Protein AF-A0A8J9YDD8-F1 (afdb_monomer_lite)

pLDDT: mean 90.46, std 13.21, range [36.34, 98.38]

Sequence (133 aa):
MDRHKEKMRNFILSNNEREIIELLQNGFDPNFENGWPIRLAARYGLHSIVKLFIQFGANPHALSEAGASTLQLAVYSGLQWDTDGWTDLLSCCDSSQLADGAAVAIIFNNVAALSKIIQTGRCNTNIPTTLTG

Structure (mmCIF, N/CA/C/O backbone):
data_AF-A0A8J9YDD8-F1
#
_entry.id   AF-A0A8J9YDD8-F1
#
loop_
_atom_site.group_PDB
_atom_site.id
_atom_site.type_symbol
_atom_site.label_atom_id
_atom_site.label_alt_id
_atom_site.label_comp_id
_atom_site.label_asym_id
_atom_site.label_entity_id
_atom_site.label_seq_id
_atom_site.pdbx_PDB_ins_code
_atom_site.Cartn_x
_atom_site.Cartn_y
_atom_site.Cartn_z
_atom_site.occupancy
_atom_site.B_iso_or_equiv
_atom_site.auth_seq_id
_atom_site.auth_comp_id
_atom_site.auth_asym_id
_atom_site.auth_atom_id
_atom_site.pdbx_PDB_model_num
ATOM 1 N N . MET A 1 1 ? -4.401 20.448 14.857 1.00 54.50 1 MET A N 1
ATOM 2 C CA . MET A 1 1 ? -4.874 19.562 13.776 1.00 54.50 1 MET A CA 1
ATOM 3 C C . MET A 1 1 ? -4.122 18.222 13.713 1.00 54.50 1 MET A C 1
ATOM 5 O O . MET A 1 1 ? -4.586 17.350 13.003 1.00 54.50 1 MET A O 1
ATOM 9 N N . ASP A 1 2 ? -3.063 17.982 14.511 1.00 68.81 2 ASP A N 1
ATOM 10 C CA . ASP A 1 2 ? -2.128 16.867 14.230 1.00 68.81 2 ASP A CA 1
ATOM 11 C C . ASP A 1 2 ? -2.081 15.689 15.223 1.00 68.81 2 ASP A C 1
ATOM 13 O O . ASP A 1 2 ? -1.274 14.776 15.070 1.00 68.81 2 ASP A O 1
ATOM 17 N N . ARG A 1 3 ? -2.937 15.644 16.255 1.00 83.00 3 ARG A N 1
ATOM 18 C CA . ARG A 1 3 ? -2.864 14.542 17.238 1.00 83.00 3 ARG A CA 1
ATOM 19 C C . ARG A 1 3 ? -3.273 13.191 16.634 1.00 83.00 3 ARG A C 1
ATOM 21 O O . ARG A 1 3 ? -2.666 12.177 16.960 1.00 83.00 3 ARG A O 1
ATOM 28 N N . HIS A 1 4 ? -4.293 13.163 15.773 1.00 85.62 4 HIS A N 1
ATOM 29 C CA . HIS A 1 4 ? -4.747 11.921 15.135 1.00 85.62 4 HIS A CA 1
ATOM 30 C C . HIS A 1 4 ? -3.807 11.456 14.023 1.00 85.62 4 HIS A C 1
ATOM 32 O O . HIS A 1 4 ? -3.559 10.259 13.926 1.00 85.62 4 HIS A O 1
ATOM 38 N N . LYS A 1 5 ? -3.225 12.381 13.249 1.00 91.81 5 LYS A N 1
ATOM 39 C CA . LYS A 1 5 ? -2.213 12.058 12.236 1.00 91.81 5 LYS A CA 1
ATOM 40 C C . LYS A 1 5 ? -0.971 11.442 12.869 1.00 91.81 5 LYS A C 1
ATOM 42 O O . LYS A 1 5 ? -0.534 10.385 12.432 1.00 91.81 5 LYS A O 1
ATOM 47 N N . GLU A 1 6 ? -0.441 12.048 13.931 1.00 93.62 6 GLU A N 1
ATOM 48 C CA . GLU A 1 6 ? 0.746 11.520 14.608 1.00 93.62 6 GLU A CA 1
ATOM 49 C C . GLU A 1 6 ? 0.465 10.168 15.283 1.00 93.62 6 GLU A C 1
ATOM 51 O O . GLU A 1 6 ? 1.281 9.253 15.205 1.00 93.62 6 GLU A O 1
ATOM 56 N N . LYS A 1 7 ? -0.725 9.979 15.874 1.00 94.38 7 LYS A N 1
ATOM 57 C CA . LYS A 1 7 ? -1.159 8.655 16.356 1.00 94.38 7 LYS A CA 1
ATOM 58 C C . LYS A 1 7 ? -1.201 7.627 15.225 1.00 94.38 7 LYS A C 1
ATOM 60 O O . LYS A 1 7 ? -0.558 6.590 15.336 1.00 94.38 7 LYS A O 1
ATOM 65 N N . MET A 1 8 ? -1.895 7.942 14.128 1.00 96.19 8 MET A N 1
ATOM 66 C CA . MET A 1 8 ? -1.999 7.069 12.958 1.00 96.19 8 MET A CA 1
ATOM 67 C C . MET A 1 8 ? -0.614 6.723 12.398 1.00 96.19 8 MET A C 1
ATOM 69 O O . MET A 1 8 ? -0.331 5.560 12.134 1.00 96.19 8 MET A O 1
ATOM 73 N N . ARG A 1 9 ? 0.291 7.706 12.304 1.00 96.56 9 ARG A N 1
ATOM 74 C CA . ARG A 1 9 ? 1.686 7.496 11.896 1.00 96.56 9 ARG A CA 1
ATOM 75 C C . ARG A 1 9 ? 2.361 6.452 12.779 1.00 96.56 9 ARG A C 1
ATOM 77 O O . ARG A 1 9 ? 2.917 5.491 12.262 1.00 96.56 9 ARG A O 1
ATOM 84 N N . ASN A 1 10 ? 2.309 6.636 14.096 1.00 96.44 10 ASN A N 1
ATOM 85 C CA . ASN A 1 10 ? 2.963 5.740 15.045 1.00 96.44 10 ASN A CA 1
ATOM 86 C C . ASN A 1 10 ? 2.361 4.330 15.012 1.00 96.44 10 ASN A C 1
ATOM 88 O O . ASN A 1 10 ? 3.106 3.353 15.078 1.00 96.44 10 ASN A O 1
ATOM 92 N N . PHE A 1 11 ? 1.045 4.200 14.836 1.00 97.19 11 PHE A N 1
ATOM 93 C CA . PHE A 1 11 ? 0.393 2.896 14.688 1.00 97.19 11 PHE A CA 1
ATOM 94 C C . PHE A 1 11 ? 0.778 2.189 13.388 1.00 97.19 11 PHE A C 1
ATOM 96 O O . PHE A 1 11 ? 1.072 0.997 13.422 1.00 97.19 11 PHE A O 1
ATOM 103 N N . ILE A 1 12 ? 0.879 2.916 12.270 1.00 97.12 12 ILE A N 1
ATOM 104 C CA . ILE A 1 12 ? 1.389 2.364 11.006 1.00 97.12 12 ILE A CA 1
ATOM 105 C C . ILE A 1 12 ? 2.834 1.892 11.190 1.00 97.12 12 ILE A C 1
ATOM 107 O O . ILE A 1 12 ? 3.138 0.739 10.912 1.00 97.12 12 ILE A O 1
ATOM 111 N N . LEU A 1 13 ? 3.724 2.743 11.709 1.00 95.06 13 LEU A N 1
ATOM 112 C CA . LEU A 1 13 ? 5.150 2.415 11.846 1.00 95.06 13 LEU A CA 1
ATOM 113 C C . LEU A 1 13 ? 5.431 1.283 12.847 1.00 95.06 13 LEU A C 1
ATOM 115 O O . LEU A 1 13 ? 6.449 0.608 12.725 1.00 95.06 13 LEU A O 1
ATOM 119 N N . SER A 1 14 ? 4.538 1.060 13.813 1.00 95.38 14 SER A N 1
ATOM 120 C CA . SER A 1 14 ? 4.599 -0.076 14.742 1.00 95.38 14 SER A CA 1
ATOM 121 C C . SER A 1 14 ? 3.818 -1.307 14.264 1.00 95.38 14 SER A C 1
ATOM 123 O O . SER A 1 14 ? 3.756 -2.296 14.991 1.00 95.38 14 SER A O 1
ATOM 125 N N . ASN A 1 15 ? 3.244 -1.267 13.053 1.00 93.69 15 ASN A N 1
ATOM 126 C CA . ASN A 1 15 ? 2.404 -2.320 12.474 1.00 93.69 15 ASN A CA 1
ATOM 127 C C . ASN A 1 15 ? 1.237 -2.743 13.396 1.00 93.69 15 ASN A C 1
ATOM 129 O O . ASN A 1 15 ? 0.899 -3.921 13.505 1.00 93.69 15 ASN A O 1
ATOM 133 N N . ASN A 1 16 ? 0.639 -1.780 14.104 1.00 94.81 16 ASN A N 1
ATOM 134 C CA . ASN A 1 16 ? -0.411 -2.026 15.087 1.00 94.81 16 ASN A CA 1
ATOM 135 C C . ASN A 1 16 ? -1.806 -1.970 14.443 1.00 94.81 16 ASN A C 1
ATOM 137 O O . ASN A 1 16 ? -2.511 -0.965 14.527 1.00 94.81 16 ASN A O 1
ATOM 141 N N . GLU A 1 17 ? -2.204 -3.071 13.801 1.00 96.50 17 GLU A N 1
ATOM 142 C CA . GLU A 1 17 ? -3.494 -3.208 13.105 1.00 96.50 17 GLU A CA 1
ATOM 143 C C . GLU A 1 17 ? -4.702 -2.869 13.987 1.00 96.50 17 GLU A C 1
ATOM 145 O O . GLU A 1 17 ? -5.633 -2.208 13.531 1.00 96.50 17 GLU A O 1
ATOM 150 N N . ARG A 1 18 ? -4.680 -3.279 15.262 1.00 97.25 18 ARG A N 1
ATOM 151 C CA . ARG A 1 18 ? -5.795 -3.077 16.197 1.00 97.25 18 ARG A CA 1
ATOM 152 C C . ARG A 1 18 ? -6.100 -1.596 16.407 1.00 97.25 18 ARG A C 1
ATOM 154 O O . ARG A 1 18 ? -7.252 -1.191 16.291 1.00 97.25 18 ARG A O 1
ATOM 161 N N . GLU A 1 19 ? -5.074 -0.803 16.699 1.00 96.81 19 GLU A N 1
ATOM 162 C CA . GLU A 1 19 ? -5.231 0.636 16.937 1.00 96.81 19 GLU A CA 1
ATOM 163 C C . GLU A 1 19 ? -5.613 1.380 15.649 1.00 96.81 19 GLU A C 1
ATOM 165 O O . GLU A 1 19 ? -6.388 2.335 15.683 1.00 96.81 19 GLU A O 1
ATOM 170 N N . ILE A 1 20 ? -5.123 0.924 14.488 1.00 97.44 20 ILE A N 1
ATOM 171 C CA . ILE A 1 20 ? -5.531 1.477 13.188 1.00 97.44 20 ILE A CA 1
ATOM 172 C C . ILE A 1 20 ? -7.025 1.226 12.952 1.00 97.44 20 ILE A C 1
ATOM 174 O O . ILE A 1 20 ? -7.744 2.163 12.607 1.00 97.44 20 ILE A O 1
ATOM 178 N N . ILE A 1 21 ? -7.505 -0.003 13.180 1.00 97.81 21 ILE A N 1
ATOM 179 C CA . ILE A 1 21 ? -8.930 -0.357 13.066 1.00 97.81 21 ILE A CA 1
ATOM 180 C C . ILE A 1 21 ? -9.772 0.510 13.995 1.00 97.81 21 ILE A C 1
ATOM 182 O O . ILE A 1 21 ? -10.779 1.058 13.556 1.00 97.81 21 ILE A O 1
ATOM 186 N N . GLU A 1 22 ? -9.358 0.672 15.253 1.00 96.94 22 GLU A N 1
ATOM 187 C CA . GLU A 1 22 ? -10.086 1.493 16.220 1.00 96.94 22 GLU A CA 1
ATOM 188 C C . GLU A 1 22 ? -10.198 2.952 15.753 1.00 96.94 22 GLU A C 1
ATOM 190 O O . GLU A 1 22 ? -11.277 3.543 15.808 1.00 96.94 22 GLU A O 1
ATOM 195 N N . LEU A 1 23 ? -9.117 3.542 15.234 1.00 95.69 23 LEU A N 1
ATOM 196 C CA . LEU A 1 23 ? -9.155 4.905 14.696 1.00 95.69 23 LEU A CA 1
ATOM 197 C C . LEU A 1 23 ? -10.069 5.021 13.470 1.00 95.69 23 LEU A C 1
ATOM 199 O O . LEU A 1 23 ? -10.833 5.983 13.381 1.00 95.69 23 LEU A O 1
ATOM 203 N N . LEU A 1 24 ? -10.014 4.058 12.549 1.00 96.81 24 LEU A N 1
ATOM 204 C CA . LEU A 1 24 ? -10.870 4.034 11.359 1.00 96.81 24 LEU A CA 1
ATOM 205 C C . LEU A 1 24 ? -12.352 3.878 11.733 1.00 96.81 24 LEU A C 1
ATOM 207 O O . LEU A 1 24 ? -13.199 4.603 11.215 1.00 96.81 24 LEU A O 1
ATOM 211 N N . GLN A 1 25 ? -12.671 3.000 12.687 1.00 96.62 25 GLN A N 1
ATOM 212 C CA . GLN A 1 25 ? -14.030 2.824 13.214 1.00 96.62 25 GLN A CA 1
ATOM 213 C C . GLN A 1 25 ? -14.544 4.071 13.944 1.00 96.62 25 GLN A C 1
ATOM 215 O O . GLN A 1 25 ? -15.729 4.384 13.865 1.00 96.62 25 GLN A O 1
ATOM 220 N N . ASN A 1 26 ? -13.651 4.822 14.592 1.00 95.25 26 ASN A N 1
ATOM 221 C CA . ASN A 1 26 ? -13.957 6.112 15.213 1.00 95.25 26 ASN A CA 1
ATOM 222 C C . ASN A 1 26 ? -14.058 7.277 14.204 1.00 95.25 26 ASN A C 1
ATOM 224 O O . ASN A 1 26 ? -14.132 8.438 14.609 1.00 95.25 26 ASN A O 1
ATOM 228 N N . GLY A 1 27 ? -14.072 6.990 12.897 1.00 94.38 27 GLY A N 1
ATOM 229 C CA . GLY A 1 27 ? -14.321 7.971 11.842 1.00 94.38 27 GLY A CA 1
ATOM 230 C C . GLY A 1 27 ? -13.073 8.666 11.298 1.00 94.38 27 GLY A C 1
ATOM 231 O O . GLY A 1 27 ? -13.200 9.704 10.650 1.00 94.38 27 GLY A O 1
ATOM 232 N N . PHE A 1 28 ? -11.868 8.137 11.545 1.00 95.62 28 PHE A N 1
ATOM 233 C CA . PHE A 1 28 ? -10.681 8.600 10.825 1.00 95.62 28 PHE A CA 1
ATOM 234 C C . PHE A 1 28 ? -10.845 8.303 9.330 1.00 95.62 28 PHE A C 1
ATOM 236 O O . PHE A 1 28 ? -11.035 7.151 8.946 1.00 95.62 28 PHE A O 1
ATOM 243 N N . ASP A 1 29 ? -10.747 9.332 8.487 1.00 96.75 29 ASP A N 1
ATOM 244 C CA . ASP A 1 29 ? -10.861 9.172 7.037 1.00 96.75 29 ASP A CA 1
ATOM 245 C C . ASP A 1 29 ? -9.670 8.357 6.486 1.00 96.75 29 ASP A C 1
ATOM 247 O O . ASP A 1 29 ? -8.527 8.821 6.557 1.00 96.75 29 ASP A O 1
ATOM 251 N N . PRO A 1 30 ? -9.886 7.163 5.904 1.00 97.00 30 PRO A N 1
ATOM 252 C CA . PRO A 1 30 ? -8.811 6.367 5.305 1.00 97.00 30 PRO A CA 1
ATOM 253 C C . PRO A 1 30 ? -8.113 7.083 4.132 1.00 97.00 30 PRO A C 1
ATOM 255 O O . PRO A 1 30 ? -6.972 6.752 3.801 1.00 97.00 30 PRO A O 1
ATOM 258 N N . ASN A 1 31 ? -8.763 8.084 3.525 1.00 97.44 31 ASN A N 1
ATOM 259 C CA . ASN A 1 31 ? -8.229 8.916 2.446 1.00 97.44 31 ASN A CA 1
ATOM 260 C C . ASN A 1 31 ? -7.630 10.247 2.930 1.00 97.44 31 ASN A C 1
ATOM 262 O O . ASN A 1 31 ? -7.277 11.087 2.097 1.00 97.44 31 ASN A O 1
ATOM 266 N N . PHE A 1 32 ? -7.456 10.423 4.245 1.00 96.31 32 PHE A N 1
ATOM 267 C CA . PHE A 1 32 ? -6.885 11.628 4.846 1.00 96.31 32 PHE A CA 1
ATOM 268 C C . PHE A 1 32 ? -5.607 12.091 4.124 1.00 96.31 32 PHE A C 1
ATOM 270 O O . PHE A 1 32 ? -4.724 11.283 3.824 1.00 96.31 32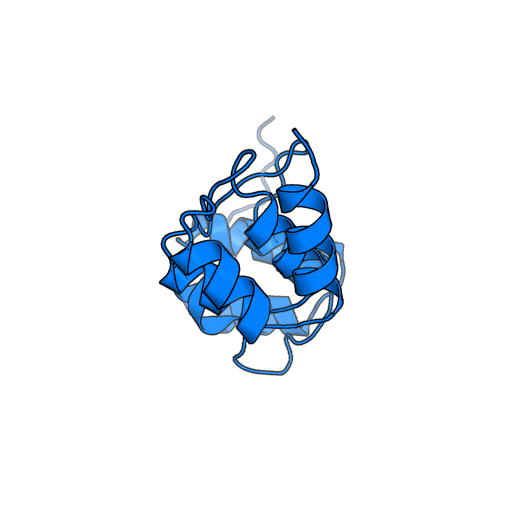 PHE A O 1
ATOM 277 N N . GLU A 1 33 ? -5.511 13.397 3.847 1.00 94.88 33 GLU A N 1
ATOM 278 C CA . GLU A 1 33 ? -4.399 14.015 3.102 1.00 94.88 33 GLU A CA 1
ATOM 279 C C . GLU A 1 33 ? -4.042 13.258 1.807 1.00 94.88 33 GLU A C 1
ATOM 281 O O . GLU A 1 33 ? -2.909 12.807 1.606 1.00 94.88 33 GLU A O 1
ATOM 286 N N . ASN A 1 34 ? -5.026 13.091 0.919 1.00 94.69 34 ASN A N 1
ATOM 287 C CA . ASN A 1 34 ? -4.847 12.411 -0.369 1.00 94.69 34 ASN A CA 1
ATOM 288 C C . ASN A 1 34 ? -4.269 10.993 -0.191 1.00 94.69 34 ASN A C 1
ATOM 290 O O . ASN A 1 34 ? -3.270 10.617 -0.812 1.00 94.69 34 ASN A O 1
ATOM 294 N N . GLY A 1 35 ? -4.838 10.222 0.737 1.00 96.31 35 GLY A N 1
ATOM 295 C CA . GLY A 1 35 ? -4.396 8.860 1.036 1.00 96.31 35 GLY A CA 1
ATOM 296 C C . GLY A 1 35 ? -2.995 8.786 1.651 1.00 96.31 35 GLY A C 1
ATOM 297 O O . GLY A 1 35 ? -2.266 7.823 1.417 1.00 96.31 35 GLY A O 1
ATOM 298 N N . TRP A 1 36 ? -2.583 9.786 2.436 1.00 96.69 36 TRP A N 1
ATOM 299 C CA . TRP A 1 36 ? -1.325 9.726 3.187 1.00 96.69 36 TRP A CA 1
ATOM 300 C C . TRP A 1 36 ? -1.157 8.431 4.012 1.00 96.69 36 TRP A C 1
ATOM 302 O O . TRP A 1 36 ? -0.064 7.864 3.939 1.00 96.69 36 TRP A O 1
ATOM 312 N N . PRO A 1 37 ? -2.181 7.898 4.722 1.00 97.50 37 PRO A N 1
ATOM 313 C CA . PRO A 1 37 ? -2.026 6.684 5.528 1.00 97.50 37 PRO A CA 1
ATOM 314 C C . PRO A 1 37 ? -1.629 5.456 4.698 1.00 97.50 37 PRO A C 1
ATOM 316 O O . PRO A 1 37 ? -0.638 4.791 5.006 1.00 97.50 37 PRO A O 1
ATOM 319 N N . ILE A 1 38 ? -2.352 5.187 3.603 1.00 98.31 38 ILE A N 1
ATOM 320 C CA . I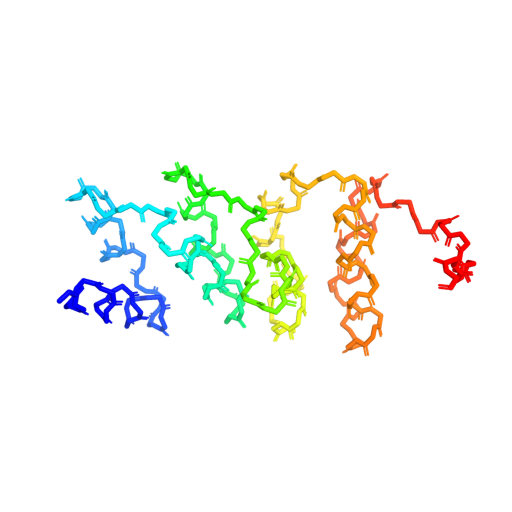LE A 1 38 ? -2.077 4.035 2.734 1.00 98.31 38 ILE A CA 1
ATOM 321 C C . ILE A 1 38 ? -0.736 4.188 2.004 1.00 98.31 38 ILE A C 1
ATOM 323 O O . ILE A 1 38 ? 0.034 3.230 1.923 1.00 98.31 38 ILE A O 1
ATOM 327 N N . ARG A 1 39 ? -0.393 5.407 1.559 1.00 97.69 39 ARG A N 1
ATOM 328 C CA . ARG A 1 39 ? 0.911 5.704 0.942 1.00 97.69 39 ARG A CA 1
ATOM 329 C C . ARG A 1 39 ? 2.066 5.515 1.923 1.00 97.69 39 ARG A C 1
ATOM 331 O O . ARG A 1 39 ? 3.131 5.043 1.523 1.00 97.69 39 ARG A O 1
ATOM 338 N N . LEU A 1 40 ? 1.878 5.881 3.192 1.00 97.38 40 LEU A N 1
ATOM 339 C CA . LEU A 1 40 ? 2.871 5.656 4.238 1.00 97.38 40 LEU A CA 1
ATOM 340 C C . LEU A 1 40 ? 3.070 4.155 4.466 1.00 97.38 40 LEU A C 1
ATOM 342 O O . LEU A 1 40 ? 4.202 3.689 4.402 1.00 97.38 40 LEU A O 1
ATOM 346 N N . ALA A 1 41 ? 1.993 3.390 4.653 1.00 97.56 41 ALA A N 1
ATOM 347 C CA . ALA A 1 41 ? 2.073 1.940 4.828 1.00 97.56 41 ALA A CA 1
ATOM 348 C C . ALA A 1 41 ? 2.776 1.247 3.644 1.00 97.56 41 ALA A C 1
ATOM 350 O O . ALA A 1 41 ? 3.673 0.429 3.852 1.00 97.56 41 ALA A O 1
ATOM 351 N N . ALA A 1 42 ? 2.446 1.642 2.409 1.00 97.44 42 ALA A N 1
ATOM 352 C CA . ALA A 1 42 ? 3.090 1.130 1.203 1.00 97.44 42 ALA A CA 1
ATOM 353 C C . ALA A 1 42 ? 4.594 1.434 1.166 1.00 97.44 42 ALA A C 1
ATOM 355 O O . ALA A 1 42 ? 5.398 0.538 0.928 1.00 97.44 42 ALA A O 1
ATOM 356 N N . ARG A 1 43 ? 4.995 2.672 1.484 1.00 96.12 43 ARG A N 1
ATOM 357 C CA . ARG A 1 43 ? 6.411 3.078 1.540 1.00 96.12 43 ARG A CA 1
ATOM 358 C C . ARG A 1 43 ? 7.237 2.253 2.531 1.00 96.12 43 ARG A C 1
ATOM 360 O O . ARG A 1 43 ? 8.428 2.072 2.302 1.00 96.12 43 ARG A O 1
ATOM 367 N N . TYR A 1 44 ? 6.628 1.780 3.618 1.00 95.44 44 TYR A N 1
ATOM 368 C CA . TYR A 1 44 ? 7.286 0.944 4.629 1.00 95.44 44 TYR A CA 1
ATOM 369 C C . TYR A 1 44 ? 7.111 -0.563 4.389 1.00 95.44 44 TYR A C 1
ATOM 371 O O . TYR A 1 44 ? 7.526 -1.367 5.219 1.00 95.44 44 TYR A O 1
ATOM 379 N N . GLY A 1 45 ? 6.515 -0.960 3.263 1.00 95.56 45 GLY A N 1
ATOM 380 C CA . GLY A 1 45 ? 6.355 -2.365 2.901 1.00 95.56 45 GLY A CA 1
ATOM 381 C C . GLY A 1 45 ? 5.314 -3.123 3.736 1.00 95.56 45 GLY A C 1
ATOM 382 O O . GLY A 1 45 ? 5.349 -4.349 3.803 1.00 95.56 45 GLY A O 1
ATOM 383 N N . LEU A 1 46 ? 4.399 -2.410 4.401 1.00 96.38 46 LEU A N 1
ATOM 384 C CA . LEU A 1 46 ? 3.433 -2.978 5.343 1.00 96.38 46 LEU A CA 1
ATOM 385 C C . LEU A 1 46 ? 2.169 -3.451 4.615 1.00 96.38 46 LEU A C 1
ATOM 387 O O . LEU A 1 46 ? 1.110 -2.828 4.711 1.00 96.38 46 LEU A O 1
ATOM 391 N N . HIS A 1 47 ? 2.277 -4.548 3.865 1.00 96.12 47 HIS A N 1
ATOM 392 C CA . HIS A 1 47 ? 1.190 -5.026 3.005 1.00 96.12 47 HIS A CA 1
ATOM 393 C C . HIS A 1 47 ? -0.111 -5.329 3.776 1.00 96.12 47 HIS A C 1
ATOM 395 O O . HIS A 1 47 ? -1.194 -5.042 3.270 1.00 96.12 47 HIS A O 1
ATOM 401 N N . SER A 1 48 ? -0.034 -5.836 5.016 1.00 96.38 48 SER A N 1
ATOM 402 C CA . SER A 1 48 ? -1.216 -6.098 5.856 1.00 96.38 48 SER A CA 1
ATOM 403 C C . SER A 1 48 ? -1.961 -4.810 6.206 1.00 96.38 48 SER A C 1
ATOM 405 O O . SER A 1 48 ? -3.184 -4.751 6.096 1.00 96.38 48 SER A O 1
ATOM 407 N N . ILE A 1 49 ? -1.224 -3.742 6.527 1.00 97.88 49 ILE A N 1
ATOM 408 C CA . ILE A 1 49 ? -1.800 -2.420 6.791 1.00 97.88 49 ILE A CA 1
ATOM 409 C C . ILE A 1 49 ? -2.385 -1.809 5.512 1.00 97.88 49 ILE A C 1
ATOM 411 O O . ILE A 1 49 ? -3.456 -1.209 5.548 1.00 97.88 49 ILE A O 1
ATOM 415 N N . VAL A 1 50 ? -1.717 -1.973 4.366 1.00 97.81 50 VAL A N 1
ATOM 416 C CA . VAL A 1 50 ? -2.246 -1.518 3.068 1.00 97.81 50 VAL A CA 1
ATOM 417 C C . VAL A 1 50 ? -3.565 -2.218 2.749 1.00 97.81 50 VAL A C 1
ATOM 419 O O . VAL A 1 50 ? -4.545 -1.547 2.432 1.00 97.81 50 VAL A O 1
ATOM 422 N N . LYS A 1 51 ? -3.620 -3.547 2.897 1.00 97.56 51 LYS A N 1
ATOM 423 C CA . LYS A 1 51 ? -4.846 -4.337 2.732 1.00 97.56 51 LYS A CA 1
ATOM 424 C C . LYS A 1 51 ? -5.961 -3.841 3.651 1.00 97.56 51 LYS A C 1
ATOM 426 O O . LYS A 1 51 ? -7.084 -3.647 3.194 1.00 97.56 51 LYS A O 1
ATOM 431 N N . LEU A 1 52 ? -5.647 -3.600 4.921 1.00 98.12 52 LEU A N 1
ATOM 432 C CA . LEU A 1 52 ? -6.586 -3.078 5.910 1.00 98.12 52 LEU A CA 1
ATOM 433 C C . LEU A 1 52 ? -7.146 -1.716 5.479 1.00 98.12 52 LEU A C 1
ATOM 435 O O . LEU A 1 52 ? -8.359 -1.535 5.463 1.00 98.12 52 LEU A O 1
ATOM 439 N N . PHE A 1 53 ? -6.307 -0.777 5.039 1.00 98.38 53 PHE A N 1
ATOM 440 C CA . PHE A 1 53 ? -6.798 0.509 4.533 1.00 98.38 53 PHE A CA 1
ATOM 441 C C . PHE A 1 53 ? -7.696 0.355 3.298 1.00 98.38 53 PHE A C 1
ATOM 443 O O . PHE A 1 53 ? -8.731 1.017 3.227 1.00 98.38 53 PHE A O 1
ATOM 450 N N . ILE A 1 54 ? -7.358 -0.538 2.361 1.00 98.25 54 ILE A N 1
ATOM 451 C CA . ILE A 1 54 ? -8.205 -0.839 1.192 1.00 98.25 54 ILE A CA 1
ATOM 452 C C . ILE A 1 54 ? -9.578 -1.364 1.637 1.00 98.25 54 ILE A C 1
ATOM 454 O O . ILE A 1 54 ? -10.600 -0.904 1.133 1.00 98.25 54 ILE A O 1
ATOM 458 N N . GLN A 1 55 ? -9.627 -2.267 2.622 1.00 97.56 55 GLN A N 1
ATOM 459 C CA . GLN A 1 55 ? -10.884 -2.798 3.173 1.00 97.56 55 GLN A CA 1
ATOM 460 C C . GLN A 1 55 ? -11.766 -1.715 3.805 1.00 97.56 55 GLN A C 1
ATOM 462 O O . GLN A 1 55 ? -12.990 -1.817 3.757 1.00 97.56 55 GLN A O 1
ATOM 467 N N . PHE A 1 56 ? -11.157 -0.670 4.362 1.00 97.81 56 PHE A N 1
ATOM 468 C CA . PHE A 1 56 ? -11.865 0.489 4.903 1.00 97.81 56 PHE A CA 1
ATOM 469 C C . PHE A 1 56 ? -12.180 1.567 3.851 1.00 97.81 56 PHE A C 1
ATOM 471 O O . PHE A 1 56 ? -12.719 2.611 4.203 1.00 97.81 56 PHE A O 1
ATOM 478 N N . GLY A 1 57 ? -11.902 1.330 2.564 1.00 97.19 57 GLY A N 1
ATOM 479 C CA . GLY A 1 57 ? -12.254 2.247 1.474 1.00 97.19 57 GLY A CA 1
ATOM 480 C C . GLY A 1 57 ? -11.189 3.298 1.149 1.00 97.19 57 GLY A C 1
ATOM 481 O O . GLY A 1 57 ? -11.499 4.321 0.531 1.00 97.19 57 GLY A O 1
ATOM 482 N N . ALA A 1 58 ? -9.933 3.079 1.548 1.00 97.94 58 ALA A N 1
ATOM 483 C CA . ALA A 1 58 ? -8.824 3.881 1.043 1.00 97.94 58 ALA A CA 1
ATOM 484 C C . ALA A 1 58 ? -8.669 3.694 -0.471 1.00 97.94 58 ALA A C 1
ATOM 486 O O . ALA A 1 58 ? -8.769 2.580 -0.984 1.00 97.94 58 ALA A O 1
ATOM 487 N N . ASN A 1 59 ? -8.349 4.774 -1.179 1.00 97.81 59 ASN A N 1
ATOM 488 C CA . ASN A 1 59 ? -8.001 4.740 -2.589 1.00 97.81 59 ASN A CA 1
ATOM 489 C C . ASN A 1 59 ? -6.632 4.042 -2.778 1.00 97.81 59 ASN A C 1
ATOM 491 O O . ASN A 1 59 ? -5.604 4.630 -2.420 1.00 97.81 59 ASN A O 1
ATOM 495 N N . PRO A 1 60 ? -6.572 2.842 -3.393 1.00 97.19 60 PRO A N 1
ATOM 496 C CA . PRO A 1 60 ? -5.318 2.120 -3.629 1.00 97.19 60 PRO A CA 1
ATOM 497 C C . PRO A 1 60 ? -4.414 2.806 -4.662 1.00 97.19 60 PRO A C 1
ATOM 499 O O . PRO A 1 60 ? -3.255 2.432 -4.818 1.00 97.19 60 PRO A O 1
ATOM 502 N N . HIS A 1 61 ? -4.915 3.819 -5.369 1.00 96.19 61 HIS A N 1
ATOM 503 C CA . HIS A 1 61 ? -4.192 4.568 -6.395 1.00 96.19 61 HIS A CA 1
ATOM 504 C C . HIS A 1 61 ? -3.821 5.979 -5.935 1.00 96.19 61 HIS A C 1
ATOM 506 O O . HIS A 1 61 ? -3.503 6.833 -6.759 1.00 96.19 61 HIS A O 1
ATOM 512 N N . ALA A 1 62 ? -3.858 6.240 -4.624 1.00 96.75 62 ALA A N 1
ATOM 513 C CA . ALA A 1 62 ? -3.450 7.523 -4.072 1.00 96.75 62 ALA A CA 1
ATOM 514 C C . ALA A 1 62 ? -2.035 7.904 -4.539 1.00 96.75 62 ALA A C 1
ATOM 516 O O . ALA A 1 62 ? -1.115 7.076 -4.511 1.00 96.75 62 ALA A O 1
ATOM 517 N N . LEU A 1 63 ? -1.876 9.166 -4.943 1.00 96.06 63 LEU A N 1
ATOM 518 C CA . LEU A 1 63 ? -0.613 9.733 -5.400 1.00 96.06 63 LEU A CA 1
ATOM 519 C C . LEU A 1 63 ? 0.024 10.556 -4.282 1.00 96.06 63 LEU A C 1
ATOM 521 O O . LEU A 1 63 ? -0.654 11.248 -3.524 1.00 96.06 63 LEU A O 1
ATOM 525 N N . SER A 1 64 ? 1.341 10.453 -4.154 1.00 93.19 64 SER A N 1
ATOM 526 C CA . SER A 1 64 ? 2.121 11.341 -3.293 1.00 93.19 64 SER A CA 1
ATOM 527 C C . SER A 1 64 ? 2.313 12.715 -3.934 1.00 93.19 64 SER A C 1
ATOM 529 O O . SER A 1 64 ? 2.089 12.885 -5.128 1.00 93.19 64 SER A O 1
ATOM 531 N N . GLU A 1 65 ? 2.834 13.667 -3.161 1.00 91.62 65 GLU A N 1
ATOM 532 C CA . GLU A 1 65 ? 3.211 14.999 -3.663 1.00 91.62 65 GLU A CA 1
ATOM 533 C C . GLU A 1 65 ? 4.214 14.944 -4.831 1.00 91.62 65 GLU A C 1
ATOM 535 O O . GLU A 1 65 ? 4.239 15.830 -5.676 1.00 91.62 65 GLU A O 1
ATOM 540 N N . ALA A 1 66 ? 5.029 13.886 -4.907 1.00 91.75 66 ALA A N 1
ATOM 541 C CA . ALA A 1 66 ? 5.970 13.652 -6.004 1.00 91.75 66 ALA A CA 1
ATOM 542 C C . ALA A 1 66 ? 5.344 12.893 -7.193 1.00 91.75 66 ALA A C 1
ATOM 544 O O . ALA A 1 66 ? 6.063 12.429 -8.072 1.00 91.75 66 ALA A O 1
ATOM 545 N N . GLY A 1 67 ? 4.025 12.682 -7.190 1.00 93.75 67 GLY A N 1
ATOM 546 C CA . GLY A 1 67 ? 3.303 11.932 -8.220 1.00 93.75 67 GLY A CA 1
ATOM 547 C C . GLY A 1 67 ? 3.404 10.408 -8.104 1.00 93.75 67 GLY A C 1
ATOM 548 O O . GLY A 1 67 ? 2.725 9.707 -8.843 1.00 93.75 67 GLY A O 1
ATOM 549 N N . ALA A 1 68 ? 4.197 9.868 -7.170 1.00 94.50 68 ALA A N 1
ATOM 550 C CA . ALA A 1 68 ? 4.330 8.418 -7.016 1.00 94.50 68 ALA A CA 1
ATOM 551 C C . ALA A 1 68 ? 3.052 7.784 -6.440 1.00 94.50 68 ALA A C 1
ATOM 553 O O . ALA A 1 68 ? 2.573 8.226 -5.388 1.00 94.50 68 ALA A O 1
ATOM 554 N N . SER A 1 69 ? 2.544 6.740 -7.095 1.00 96.75 69 SER A N 1
ATOM 555 C CA . SER A 1 69 ? 1.381 5.964 -6.663 1.00 96.75 69 SER A CA 1
ATOM 556 C C . SER A 1 69 ? 1.696 5.042 -5.484 1.00 96.75 69 SER A C 1
ATOM 558 O O . SER A 1 69 ? 2.851 4.714 -5.202 1.00 96.75 69 SER A O 1
ATOM 560 N N . THR A 1 70 ? 0.653 4.572 -4.800 1.00 96.88 70 THR A N 1
ATOM 561 C CA . THR A 1 70 ? 0.783 3.591 -3.707 1.00 96.88 70 THR A CA 1
ATOM 562 C C . THR A 1 70 ? 1.524 2.325 -4.156 1.00 96.88 70 THR A C 1
ATOM 564 O O . THR A 1 70 ? 2.409 1.863 -3.438 1.00 96.88 70 THR A O 1
ATOM 567 N N . LEU A 1 71 ? 1.248 1.807 -5.362 1.00 97.06 71 LEU A N 1
ATOM 568 C CA . LEU A 1 71 ? 1.979 0.660 -5.916 1.00 97.06 71 LEU A CA 1
ATOM 569 C C . LEU A 1 71 ? 3.465 0.981 -6.119 1.00 97.06 71 LEU A C 1
ATOM 571 O O . LEU A 1 71 ? 4.319 0.205 -5.701 1.00 97.06 71 LEU A O 1
ATOM 575 N N . GLN A 1 72 ? 3.795 2.136 -6.700 1.00 96.56 72 GLN A N 1
ATOM 576 C CA . GLN A 1 72 ? 5.191 2.532 -6.911 1.00 96.56 72 GLN A CA 1
ATOM 577 C C . GLN A 1 72 ? 5.949 2.691 -5.584 1.00 96.56 72 GLN A C 1
ATOM 579 O O . GLN A 1 72 ? 7.103 2.280 -5.483 1.00 96.56 72 GLN A O 1
ATOM 584 N N . LEU A 1 73 ? 5.299 3.223 -4.542 1.00 96.69 73 LEU A N 1
ATOM 585 C CA . LEU A 1 73 ? 5.873 3.307 -3.193 1.00 96.69 73 LEU A CA 1
ATOM 586 C C . LEU A 1 73 ? 6.099 1.920 -2.570 1.00 96.69 73 LEU A C 1
ATOM 588 O O . LEU A 1 73 ? 7.138 1.706 -1.946 1.00 96.69 73 LEU A O 1
ATOM 592 N N . ALA A 1 74 ? 5.168 0.980 -2.766 1.00 96.81 74 ALA A N 1
ATOM 593 C CA . ALA A 1 74 ? 5.319 -0.407 -2.325 1.00 96.81 74 ALA A CA 1
ATOM 594 C C . ALA A 1 74 ? 6.500 -1.102 -3.016 1.00 96.81 74 ALA A C 1
ATOM 596 O O . ALA A 1 74 ? 7.301 -1.770 -2.359 1.00 96.81 74 ALA A O 1
ATOM 597 N N . VAL A 1 75 ? 6.656 -0.905 -4.328 1.00 96.50 75 VAL A N 1
ATOM 598 C CA . VAL A 1 75 ? 7.787 -1.438 -5.101 1.00 96.50 75 VAL A CA 1
ATOM 599 C C . VAL A 1 75 ? 9.107 -0.818 -4.634 1.00 96.50 75 VAL A C 1
ATOM 601 O O . VAL A 1 75 ? 10.069 -1.550 -4.399 1.00 96.50 75 VAL A O 1
ATOM 604 N N . TYR A 1 76 ? 9.140 0.505 -4.444 1.00 94.19 76 TYR A N 1
ATOM 605 C CA . TYR A 1 76 ? 10.311 1.236 -3.948 1.00 94.19 76 TYR A CA 1
ATOM 606 C C . TYR A 1 76 ? 10.768 0.755 -2.567 1.00 94.19 76 TYR A C 1
ATOM 608 O O . TYR A 1 76 ? 11.968 0.709 -2.311 1.00 94.19 76 TYR A O 1
ATOM 616 N N . SER A 1 77 ? 9.835 0.378 -1.681 1.00 91.31 77 SER A N 1
ATOM 617 C CA . SER A 1 77 ? 10.183 -0.110 -0.339 1.00 91.31 77 SER A CA 1
ATOM 61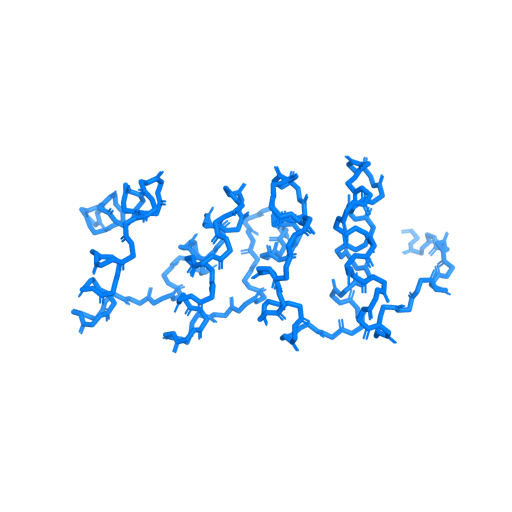8 C C . SER A 1 77 ? 11.126 -1.318 -0.376 1.00 91.31 77 SER A C 1
ATOM 620 O O . SER A 1 77 ? 11.938 -1.481 0.529 1.00 91.31 77 SER A O 1
ATOM 622 N N . GLY A 1 78 ? 11.035 -2.154 -1.419 1.00 81.25 78 GLY A N 1
ATOM 623 C CA . GLY A 1 78 ? 11.864 -3.350 -1.571 1.00 81.25 78 GLY A CA 1
ATOM 624 C C . GLY A 1 78 ? 11.499 -4.508 -0.638 1.00 81.25 78 GLY A C 1
ATOM 625 O O . GLY A 1 78 ? 12.163 -5.538 -0.679 1.00 81.25 78 GLY A O 1
ATOM 626 N N . LEU A 1 79 ? 10.467 -4.371 0.204 1.00 82.69 79 LEU A N 1
ATOM 627 C CA . LEU A 1 79 ? 10.174 -5.325 1.277 1.00 82.69 79 LEU A CA 1
ATOM 628 C C . LEU A 1 79 ? 8.962 -6.216 0.971 1.00 82.69 79 LEU A C 1
ATOM 630 O O . LEU A 1 79 ? 7.967 -5.777 0.398 1.00 82.69 79 LEU A O 1
ATOM 634 N N . GLN A 1 80 ? 9.042 -7.469 1.431 1.00 82.38 80 GLN A N 1
ATOM 635 C CA . GLN A 1 80 ? 7.933 -8.436 1.483 1.00 82.38 80 GLN A CA 1
ATOM 636 C C . GLN A 1 80 ? 7.249 -8.738 0.135 1.00 82.38 80 GLN A C 1
ATOM 638 O O . GLN A 1 80 ? 6.061 -9.044 0.088 1.00 82.38 80 GLN A O 1
ATOM 643 N N . TRP A 1 81 ? 7.994 -8.676 -0.971 1.00 91.62 81 TRP A N 1
ATOM 644 C CA . TRP A 1 81 ? 7.506 -9.075 -2.300 1.00 91.62 81 TRP A CA 1
ATOM 645 C C . TRP A 1 81 ? 7.654 -10.576 -2.592 1.00 91.62 81 TRP A C 1
ATOM 647 O O . TRP A 1 81 ? 7.074 -11.075 -3.555 1.00 91.62 81 TRP A O 1
ATOM 657 N N . ASP A 1 82 ? 8.378 -11.310 -1.745 1.00 87.62 82 ASP A N 1
ATOM 658 C CA . ASP A 1 82 ? 8.549 -12.765 -1.862 1.00 87.62 82 ASP A CA 1
ATOM 659 C C . ASP A 1 82 ? 7.278 -13.548 -1.484 1.00 87.62 82 ASP A C 1
ATOM 661 O O . ASP A 1 82 ? 7.164 -14.742 -1.761 1.00 87.62 82 ASP A O 1
ATOM 665 N N . THR A 1 83 ? 6.300 -12.879 -0.870 1.00 89.38 83 THR A N 1
ATOM 666 C CA . THR A 1 83 ? 5.007 -13.445 -0.472 1.00 89.38 83 THR A CA 1
ATOM 667 C C . THR A 1 83 ? 3.877 -12.908 -1.354 1.00 89.38 83 THR A C 1
ATOM 669 O O . THR A 1 83 ? 4.066 -12.020 -2.186 1.00 89.38 83 THR A O 1
ATOM 672 N N . ASP A 1 84 ? 2.665 -13.428 -1.168 1.00 90.19 84 ASP A N 1
ATOM 673 C CA . ASP A 1 84 ? 1.463 -12.945 -1.861 1.00 90.19 84 ASP A CA 1
ATOM 674 C C . ASP A 1 84 ? 0.803 -11.744 -1.157 1.00 90.19 84 ASP A C 1
ATOM 676 O O . ASP A 1 84 ? -0.339 -11.393 -1.462 1.00 90.19 84 ASP A O 1
ATOM 680 N N . GLY A 1 85 ? 1.510 -11.084 -0.230 1.00 91.75 85 GLY A N 1
ATOM 681 C CA . GLY A 1 85 ? 0.973 -9.992 0.588 1.00 91.75 85 GLY A CA 1
ATOM 682 C C . GLY A 1 85 ? 0.447 -8.798 -0.215 1.00 91.75 85 GLY A C 1
ATOM 683 O O . GLY A 1 85 ? -0.512 -8.151 0.196 1.00 91.75 85 GLY A O 1
ATOM 684 N N . TRP A 1 86 ? 1.019 -8.538 -1.393 1.00 95.75 86 TRP A N 1
ATOM 685 C CA . TRP A 1 86 ? 0.624 -7.430 -2.271 1.00 95.75 86 TRP A CA 1
ATOM 686 C C . TRP A 1 86 ? -0.519 -7.764 -3.239 1.00 95.75 86 TRP A C 1
ATOM 688 O O . TRP A 1 86 ? -0.906 -6.907 -4.031 1.00 95.75 86 TRP A O 1
ATOM 698 N N . THR A 1 87 ? -1.082 -8.976 -3.187 1.00 94.31 87 THR A N 1
ATOM 699 C CA . THR A 1 87 ? -2.116 -9.428 -4.136 1.00 94.31 87 THR A CA 1
ATOM 700 C C . THR A 1 87 ? -3.347 -8.527 -4.131 1.00 94.31 87 THR A C 1
ATOM 702 O O . THR A 1 87 ? -3.849 -8.194 -5.203 1.00 94.31 87 THR A O 1
ATOM 705 N N . ASP A 1 88 ? -3.807 -8.083 -2.956 1.00 95.69 88 ASP A N 1
ATOM 706 C CA . ASP A 1 88 ? -4.965 -7.188 -2.851 1.00 95.69 88 ASP A CA 1
ATOM 707 C C . ASP A 1 88 ? -4.701 -5.865 -3.589 1.00 95.69 88 ASP A C 1
ATOM 709 O O . ASP A 1 88 ? -5.503 -5.461 -4.428 1.00 95.69 88 ASP A O 1
ATOM 713 N N . LEU A 1 89 ? -3.531 -5.248 -3.374 1.00 96.19 89 LEU A N 1
ATOM 714 C CA . LEU A 1 89 ? -3.144 -4.014 -4.065 1.00 96.19 89 LEU A CA 1
ATOM 715 C C . LEU A 1 89 ? -3.003 -4.228 -5.579 1.00 96.19 89 LEU A C 1
ATOM 717 O O . LEU A 1 89 ? -3.527 -3.439 -6.361 1.00 96.19 89 LEU A O 1
ATOM 721 N N . LEU A 1 90 ? -2.336 -5.307 -6.003 1.00 96.00 90 LEU A N 1
ATOM 722 C CA . LEU A 1 90 ? -2.173 -5.630 -7.422 1.00 96.00 90 LEU A CA 1
ATOM 723 C C . LEU A 1 90 ? -3.524 -5.882 -8.096 1.00 96.00 90 LEU A C 1
ATOM 725 O O . LEU A 1 90 ? -3.704 -5.507 -9.253 1.00 96.00 90 LEU A O 1
ATOM 729 N N . SER A 1 91 ? -4.478 -6.513 -7.406 1.00 95.44 91 SER A N 1
ATOM 730 C CA . SER A 1 91 ? -5.813 -6.796 -7.944 1.00 95.44 91 SER A CA 1
ATOM 731 C C . SER A 1 91 ? -6.587 -5.521 -8.282 1.00 95.44 91 SER A C 1
ATOM 733 O O . SER A 1 91 ? -7.312 -5.506 -9.274 1.00 95.44 91 SER A O 1
ATOM 735 N N . CYS A 1 92 ? -6.351 -4.434 -7.539 1.00 95.00 92 CYS A N 1
ATOM 736 C CA . CYS A 1 92 ? -6.938 -3.128 -7.817 1.00 95.00 92 CYS A CA 1
ATOM 737 C C . CYS A 1 92 ? -6.342 -2.450 -9.059 1.00 95.00 92 CYS A C 1
ATOM 739 O O . CYS A 1 92 ? -6.970 -1.548 -9.600 1.00 95.00 92 CYS A O 1
ATOM 741 N N . CYS A 1 93 ? -5.143 -2.839 -9.505 1.00 93.81 93 CYS A N 1
ATOM 742 C CA . CYS A 1 93 ? -4.437 -2.131 -10.570 1.00 93.81 93 CYS A CA 1
ATOM 743 C C . CYS A 1 93 ? -4.852 -2.547 -11.986 1.00 93.81 93 CYS A C 1
ATOM 745 O O . CYS A 1 93 ? -5.005 -3.735 -12.281 1.00 93.81 93 CYS A O 1
ATOM 747 N N . ASP A 1 94 ? -4.952 -1.559 -12.877 1.00 92.69 94 ASP A N 1
ATOM 748 C CA . ASP A 1 94 ? -5.072 -1.767 -14.321 1.00 92.69 94 ASP A CA 1
ATOM 749 C C . ASP A 1 94 ? -3.707 -2.026 -14.995 1.00 92.69 94 ASP A C 1
ATOM 751 O O . ASP A 1 94 ? -2.648 -1.995 -14.363 1.00 92.69 94 ASP A O 1
ATOM 755 N N . SER A 1 95 ? -3.720 -2.295 -16.303 1.00 90.88 95 SER A N 1
ATOM 756 C CA . SER A 1 95 ? -2.506 -2.608 -17.064 1.00 90.88 95 SER A CA 1
ATOM 757 C C . SER A 1 95 ? -1.478 -1.474 -17.087 1.00 90.88 95 SER A C 1
ATOM 759 O O . SER A 1 95 ? -0.282 -1.757 -17.086 1.00 90.88 95 SER A O 1
ATOM 761 N N . SER A 1 96 ? -1.923 -0.211 -17.115 1.00 90.88 96 SER A N 1
ATOM 762 C CA . SER A 1 96 ? -1.028 0.955 -17.110 1.00 90.88 96 SER A CA 1
ATOM 763 C C . SER A 1 96 ? -0.357 1.144 -15.756 1.00 90.88 96 SER A C 1
ATOM 765 O O . SER A 1 96 ? 0.858 1.279 -15.684 1.00 90.88 96 SER A O 1
ATOM 767 N N . GLN A 1 97 ? -1.120 1.037 -14.672 1.00 93.00 97 GLN A N 1
ATOM 768 C CA . GLN A 1 97 ? -0.600 1.149 -13.312 1.00 93.00 97 GLN A CA 1
ATOM 769 C C . GLN A 1 97 ? 0.387 0.020 -12.990 1.00 93.00 97 GLN A C 1
ATOM 771 O O . GLN A 1 97 ? 1.403 0.244 -12.329 1.00 93.00 97 GLN A O 1
ATOM 776 N N . LEU A 1 98 ? 0.113 -1.193 -13.482 1.00 94.44 98 LEU A N 1
ATOM 777 C CA . LEU A 1 98 ? 1.041 -2.317 -13.378 1.00 94.44 98 LEU A CA 1
ATOM 778 C C . LEU A 1 98 ? 2.323 -2.067 -14.185 1.00 94.44 98 LEU A C 1
ATOM 780 O O . LEU A 1 98 ? 3.405 -2.354 -13.678 1.00 94.44 98 LEU A O 1
ATOM 784 N N . ALA A 1 99 ? 2.227 -1.499 -15.392 1.00 92.1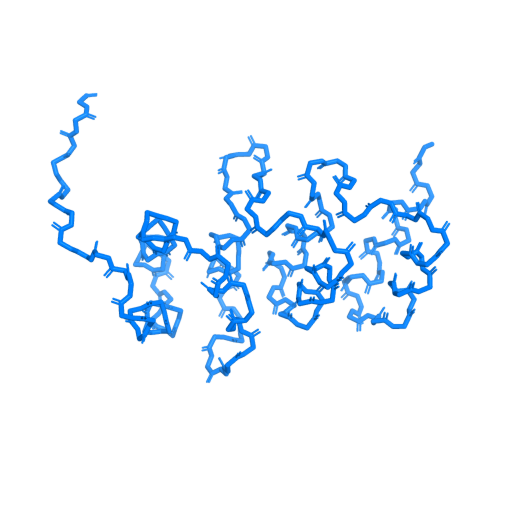9 99 ALA A N 1
ATOM 785 C CA . ALA A 1 99 ? 3.395 -1.147 -16.200 1.00 92.19 99 ALA A CA 1
ATOM 786 C C . ALA A 1 99 ? 4.271 -0.080 -15.518 1.00 92.19 99 ALA A C 1
ATOM 788 O O . ALA A 1 99 ? 5.489 -0.246 -15.439 1.00 92.19 99 ALA A O 1
ATOM 789 N N . ASP A 1 100 ? 3.662 0.954 -14.935 1.00 91.81 100 ASP A N 1
ATOM 790 C CA . ASP A 1 100 ? 4.371 1.981 -14.166 1.00 91.81 100 ASP A CA 1
ATOM 791 C C . ASP A 1 100 ? 5.067 1.393 -12.929 1.00 91.81 100 ASP A C 1
ATOM 793 O O . ASP A 1 100 ? 6.207 1.743 -12.613 1.00 91.81 100 ASP A O 1
ATOM 797 N N . GLY A 1 101 ? 4.404 0.467 -12.227 1.00 93.31 101 GLY A N 1
ATOM 798 C CA . GLY A 1 101 ? 5.001 -0.279 -11.119 1.00 93.31 101 GLY A CA 1
ATOM 799 C C . GLY A 1 101 ? 6.171 -1.162 -11.565 1.00 93.31 101 GLY A C 1
ATOM 800 O O . GLY A 1 101 ? 7.202 -1.202 -10.892 1.00 93.31 101 GLY A O 1
ATOM 801 N N . ALA A 1 102 ? 6.049 -1.830 -12.716 1.00 93.88 102 ALA A N 1
ATOM 802 C CA . ALA A 1 102 ? 7.110 -2.652 -13.294 1.00 93.88 102 ALA A CA 1
ATOM 803 C C . ALA A 1 102 ? 8.334 -1.814 -13.691 1.00 93.88 102 ALA A C 1
ATOM 805 O O . ALA A 1 102 ? 9.463 -2.216 -13.410 1.00 93.88 102 ALA A O 1
ATOM 806 N N . ALA A 1 103 ? 8.128 -0.629 -14.276 1.00 92.62 103 ALA A N 1
ATOM 807 C CA . ALA A 1 103 ? 9.210 0.298 -14.605 1.00 92.62 103 ALA A CA 1
ATOM 808 C C . ALA A 1 103 ? 10.002 0.704 -13.352 1.00 92.62 103 ALA A C 1
ATOM 810 O O . ALA A 1 103 ? 11.233 0.649 -13.346 1.00 92.62 103 ALA A O 1
ATOM 811 N N . VAL A 1 104 ? 9.305 1.023 -12.255 1.00 92.94 104 VAL A N 1
ATOM 812 C CA . VAL A 1 104 ? 9.938 1.302 -10.956 1.00 92.94 104 VAL A CA 1
ATOM 813 C C . VAL A 1 104 ? 10.699 0.076 -10.441 1.00 92.94 104 VAL A C 1
ATOM 815 O O . VAL A 1 104 ? 11.834 0.213 -9.990 1.00 92.94 104 VAL A O 1
ATOM 818 N N . ALA A 1 105 ? 10.139 -1.131 -10.556 1.00 94.44 105 ALA A N 1
ATOM 819 C CA . ALA A 1 105 ? 10.816 -2.353 -10.118 1.00 94.44 105 ALA A CA 1
ATOM 820 C C . ALA A 1 105 ? 12.135 -2.589 -10.874 1.00 94.44 105 ALA A C 1
ATOM 822 O O . ALA A 1 105 ? 13.126 -2.976 -10.258 1.00 94.44 105 ALA A O 1
ATOM 823 N N . ILE A 1 106 ? 12.172 -2.297 -12.179 1.00 93.19 106 ILE A N 1
ATOM 824 C CA . ILE A 1 106 ? 13.389 -2.370 -13.001 1.00 93.19 106 ILE A CA 1
ATOM 825 C C . ILE A 1 106 ? 14.415 -1.326 -12.542 1.00 93.19 106 ILE A C 1
ATOM 827 O O . ILE A 1 106 ? 15.568 -1.674 -12.296 1.00 93.19 106 ILE A O 1
ATOM 831 N N . ILE A 1 107 ? 13.998 -0.065 -12.377 1.00 92.56 107 ILE A N 1
ATOM 832 C CA . ILE A 1 107 ? 14.881 1.045 -11.971 1.00 92.56 107 ILE A CA 1
ATOM 833 C C . ILE A 1 107 ? 15.554 0.769 -10.620 1.00 92.56 107 ILE A C 1
ATOM 835 O O . ILE A 1 107 ? 16.742 1.038 -10.457 1.00 92.56 107 ILE A O 1
ATOM 839 N N . PHE A 1 108 ? 14.813 0.211 -9.659 1.00 91.06 108 PHE A N 1
ATOM 840 C CA . PHE A 1 108 ? 15.317 -0.093 -8.315 1.00 91.06 108 PHE A CA 1
ATOM 841 C C . PHE A 1 108 ? 15.841 -1.529 -8.156 1.00 91.06 108 PHE A C 1
ATOM 843 O O . PHE A 1 108 ? 16.167 -1.934 -7.042 1.00 91.06 108 PHE A O 1
ATOM 850 N N . ASN A 1 109 ? 15.939 -2.299 -9.246 1.00 93.12 109 ASN A N 1
ATOM 851 C CA . ASN A 1 109 ? 16.389 -3.695 -9.244 1.00 93.12 109 ASN A CA 1
ATOM 852 C C . ASN A 1 109 ? 15.604 -4.607 -8.266 1.00 93.12 109 ASN A C 1
ATOM 854 O O . ASN A 1 109 ? 16.152 -5.534 -7.668 1.00 93.12 109 ASN A O 1
ATOM 858 N N . ASN A 1 110 ? 14.302 -4.354 -8.093 1.00 93.75 110 ASN A N 1
ATOM 859 C CA . ASN A 1 110 ? 13.409 -5.162 -7.264 1.00 93.75 110 ASN A CA 1
ATOM 860 C C . ASN A 1 110 ? 12.817 -6.318 -8.090 1.00 93.75 110 ASN A C 1
ATOM 862 O O . ASN A 1 110 ? 11.683 -6.266 -8.573 1.00 93.75 110 ASN A O 1
ATOM 866 N N . VAL A 1 111 ? 13.614 -7.376 -8.262 1.00 92.50 111 VAL A N 1
ATOM 867 C CA . VAL A 1 111 ? 13.266 -8.546 -9.089 1.00 92.50 111 VAL A CA 1
ATOM 868 C C . VAL A 1 111 ? 12.040 -9.295 -8.556 1.00 92.50 111 VAL A C 1
ATOM 870 O O . VAL A 1 111 ? 11.229 -9.781 -9.348 1.00 92.50 111 VAL A O 1
ATOM 873 N N . ALA A 1 112 ? 11.870 -9.364 -7.232 1.00 94.62 112 ALA A N 1
ATOM 874 C CA . ALA A 1 112 ? 10.719 -10.014 -6.606 1.00 94.62 112 ALA A CA 1
ATOM 875 C C . ALA A 1 112 ? 9.413 -9.284 -6.956 1.00 94.62 112 ALA A C 1
ATOM 877 O O . ALA A 1 112 ? 8.462 -9.907 -7.437 1.00 94.62 112 ALA A O 1
ATOM 878 N N . ALA A 1 113 ? 9.395 -7.953 -6.820 1.00 95.00 113 ALA A N 1
ATOM 879 C CA . ALA A 1 113 ? 8.238 -7.149 -7.200 1.00 95.00 113 ALA A CA 1
ATOM 880 C C . ALA A 1 113 ? 7.938 -7.234 -8.694 1.00 95.00 113 ALA A C 1
ATOM 882 O O . ALA A 1 113 ? 6.790 -7.458 -9.078 1.00 95.00 113 ALA A O 1
ATOM 883 N N . LEU A 1 114 ? 8.971 -7.120 -9.534 1.00 94.56 114 LEU A N 1
ATOM 884 C CA . LEU A 1 114 ? 8.827 -7.251 -10.982 1.00 94.56 114 LEU A CA 1
ATOM 885 C C . LEU A 1 114 ? 8.193 -8.598 -11.352 1.00 94.56 114 LEU A C 1
ATOM 887 O O . LEU A 1 114 ? 7.247 -8.644 -12.137 1.00 94.56 114 LEU A O 1
ATOM 891 N N . SER A 1 115 ? 8.667 -9.683 -10.737 1.00 93.81 115 SER A N 1
ATOM 892 C CA . SER A 1 115 ? 8.141 -11.030 -10.965 1.00 93.81 115 SER A CA 1
ATOM 893 C C . SER A 1 115 ? 6.664 -11.131 -10.582 1.00 93.81 115 SER A C 1
ATOM 895 O O . SER A 1 115 ? 5.868 -11.619 -11.382 1.00 93.81 115 SER A O 1
ATOM 897 N N . LYS A 1 116 ? 6.266 -10.619 -9.409 1.00 94.81 116 LYS A N 1
ATOM 898 C CA . LYS A 1 116 ? 4.859 -10.613 -8.968 1.00 94.81 116 LYS A CA 1
ATOM 899 C C . LYS A 1 116 ? 3.963 -9.776 -9.880 1.00 94.81 116 LYS A C 1
ATOM 901 O O . LYS A 1 116 ? 2.861 -10.206 -10.210 1.00 94.81 116 LYS A O 1
ATOM 906 N N . ILE A 1 117 ? 4.435 -8.613 -10.329 1.00 94.19 117 ILE A N 1
ATOM 907 C CA . ILE A 1 117 ? 3.689 -7.741 -11.247 1.00 94.19 117 ILE A CA 1
ATOM 908 C C . ILE A 1 117 ? 3.480 -8.431 -12.602 1.00 94.19 117 ILE A C 1
ATOM 910 O O . ILE A 1 117 ? 2.358 -8.447 -13.109 1.00 94.19 117 ILE A O 1
ATOM 914 N N . ILE A 1 118 ? 4.514 -9.059 -13.169 1.00 92.31 118 ILE A N 1
ATOM 915 C CA . ILE A 1 118 ? 4.411 -9.797 -14.440 1.00 92.31 118 ILE A CA 1
ATOM 916 C C . ILE A 1 118 ? 3.490 -11.017 -14.297 1.00 92.31 118 ILE A C 1
ATOM 918 O O . ILE A 1 118 ? 2.655 -11.260 -15.169 1.00 92.31 118 ILE A O 1
ATOM 922 N N . GLN A 1 119 ? 3.572 -11.743 -13.177 1.00 93.12 119 GLN A N 1
ATOM 923 C CA . GLN A 1 119 ? 2.719 -12.905 -12.886 1.00 93.12 119 GLN A CA 1
ATOM 924 C C . GLN A 1 119 ? 1.223 -12.576 -12.850 1.00 93.12 119 GLN A C 1
ATOM 926 O O . GLN A 1 119 ? 0.406 -13.475 -13.034 1.00 93.12 119 GLN A O 1
ATOM 931 N N . THR A 1 120 ? 0.839 -11.305 -12.685 1.00 91.88 120 THR A N 1
ATOM 932 C CA . THR A 1 120 ? -0.570 -10.903 -12.815 1.00 91.88 120 THR A CA 1
ATOM 933 C C . THR A 1 120 ? -1.146 -11.153 -14.212 1.00 91.88 120 THR A C 1
ATOM 935 O O . THR A 1 120 ? -2.365 -11.115 -14.363 1.00 91.88 120 THR A O 1
ATOM 938 N N . GLY A 1 121 ? -0.304 -11.322 -15.242 1.00 88.31 121 GLY A N 1
ATOM 939 C CA . GLY A 1 121 ? -0.712 -11.494 -16.641 1.00 88.31 121 GLY A CA 1
ATOM 940 C C . GLY A 1 121 ? -1.362 -10.258 -17.278 1.00 88.31 121 GLY A C 1
ATOM 941 O O . GLY A 1 121 ? -1.765 -10.306 -18.435 1.00 88.31 121 GLY A O 1
ATOM 942 N N . ARG A 1 122 ? -1.475 -9.150 -16.533 1.00 86.88 122 ARG A N 1
ATOM 943 C CA . ARG A 1 122 ? -2.137 -7.902 -16.953 1.00 86.88 122 ARG A CA 1
ATOM 944 C C . ARG A 1 122 ? -1.149 -6.780 -17.273 1.00 86.88 122 ARG A C 1
ATOM 946 O O . ARG A 1 122 ? -1.534 -5.768 -17.851 1.00 86.88 122 ARG A O 1
ATOM 953 N N . CYS A 1 123 ? 0.117 -6.949 -16.897 1.00 79.44 123 CYS A N 1
ATOM 954 C CA . CYS A 1 123 ? 1.176 -5.993 -17.187 1.00 79.44 123 CYS A CA 1
ATOM 955 C C . CYS A 1 123 ? 1.623 -6.142 -18.646 1.00 79.44 123 CYS A C 1
ATOM 957 O O . CYS A 1 123 ? 2.278 -7.122 -19.000 1.00 79.44 123 CYS A O 1
ATOM 959 N N . ASN A 1 124 ? 1.296 -5.167 -19.496 1.00 68.12 124 ASN A N 1
ATOM 960 C CA . ASN A 1 124 ? 1.822 -5.134 -20.855 1.00 68.12 124 ASN A CA 1
ATOM 961 C C . ASN A 1 124 ? 3.241 -4.550 -20.836 1.00 68.12 124 ASN A C 1
ATOM 963 O O . ASN A 1 124 ? 3.422 -3.339 -20.899 1.00 68.12 124 ASN A O 1
ATOM 967 N N . THR A 1 125 ? 4.257 -5.406 -20.749 1.00 58.91 125 THR A N 1
ATOM 968 C CA . THR A 1 125 ? 5.666 -4.984 -20.828 1.00 58.91 125 THR A CA 1
ATOM 969 C C . THR A 1 125 ? 6.104 -4.614 -22.251 1.00 58.91 125 THR A C 1
ATOM 971 O O . THR A 1 125 ? 7.246 -4.210 -22.439 1.00 58.91 125 THR A O 1
ATOM 974 N N . ASN A 1 126 ? 5.224 -4.733 -23.256 1.00 54.44 126 ASN A N 1
ATOM 975 C CA . ASN A 1 126 ? 5.516 -4.386 -24.652 1.00 54.44 126 ASN A CA 1
ATOM 976 C C . ASN A 1 126 ? 5.223 -2.920 -24.991 1.00 54.44 126 ASN A C 1
ATOM 978 O O . ASN A 1 126 ? 5.026 -2.610 -26.165 1.00 54.44 126 ASN A O 1
ATOM 982 N N . ILE A 1 127 ? 5.169 -2.009 -24.016 1.00 49.84 127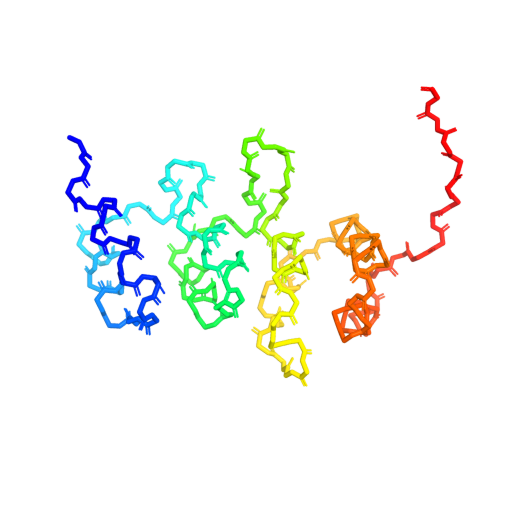 ILE A N 1
ATOM 983 C CA . ILE A 1 127 ? 5.172 -0.582 -24.349 1.00 49.84 127 ILE A CA 1
ATOM 984 C C . ILE A 1 127 ? 6.571 -0.282 -24.901 1.00 49.84 127 ILE A C 1
ATOM 986 O O . ILE A 1 127 ? 7.543 -0.391 -24.148 1.00 49.84 127 ILE A O 1
ATOM 990 N N . PRO A 1 128 ? 6.723 0.062 -26.196 1.00 40.97 128 PRO A N 1
ATOM 991 C CA . PRO A 1 128 ? 7.996 0.556 -26.682 1.00 40.97 128 PRO A CA 1
ATOM 992 C C . PRO A 1 128 ? 8.292 1.800 -25.855 1.00 40.97 128 PRO A C 1
ATOM 994 O O . PRO A 1 128 ? 7.475 2.719 -25.815 1.00 40.97 128 PRO A O 1
ATOM 997 N N . THR A 1 129 ? 9.445 1.854 -25.195 1.00 50.34 129 THR A N 1
ATOM 998 C CA . THR A 1 129 ? 9.975 3.100 -24.636 1.00 50.34 129 THR A CA 1
ATOM 999 C C . THR A 1 129 ? 10.387 4.022 -25.785 1.00 50.34 129 THR A C 1
ATOM 1001 O O . THR A 1 129 ? 11.548 4.391 -25.929 1.00 50.34 129 THR A O 1
ATOM 1004 N N . THR A 1 130 ? 9.451 4.378 -26.660 1.00 42.25 130 THR A N 1
ATOM 1005 C CA . THR A 1 130 ? 9.537 5.625 -27.395 1.00 42.25 130 THR A CA 1
ATOM 1006 C C . THR A 1 130 ? 9.207 6.697 -26.379 1.00 42.25 130 THR A C 1
ATOM 1008 O O . THR A 1 130 ? 8.042 6.923 -26.058 1.00 42.25 130 THR A O 1
ATOM 1011 N N . LEU A 1 131 ? 10.260 7.320 -25.843 1.00 45.75 131 LEU A N 1
ATOM 1012 C CA . LEU A 1 131 ? 10.164 8.692 -25.373 1.00 45.75 131 LEU A CA 1
ATOM 1013 C C . LEU A 1 131 ? 9.349 9.480 -26.410 1.00 45.75 131 LEU A C 1
ATOM 1015 O O . LEU A 1 131 ? 9.779 9.645 -27.549 1.00 45.75 131 LEU A O 1
ATOM 1019 N N . THR A 1 132 ? 8.173 9.937 -26.016 1.00 43.03 132 THR A N 1
ATOM 1020 C CA . THR A 1 132 ? 7.431 10.997 -26.694 1.00 43.03 132 THR A CA 1
ATOM 1021 C C . THR A 1 132 ? 7.254 12.089 -25.648 1.00 43.03 132 THR A C 1
ATOM 1023 O O . THR A 1 132 ? 6.537 11.862 -24.679 1.00 43.03 132 THR A O 1
ATOM 1026 N N . GLY A 1 133 ? 7.890 13.250 -25.706 1.00 36.34 133 GLY A N 1
ATOM 1027 C CA . GLY A 1 133 ? 8.938 13.810 -26.555 1.00 36.34 133 GLY A CA 1
ATOM 1028 C C . GLY A 1 133 ? 9.461 15.063 -25.850 1.00 36.34 133 GLY A C 1
ATOM 1029 O O . GLY A 1 133 ? 8.863 15.437 -24.813 1.00 36.34 133 GLY A O 1
#

InterPro domains:
  IPR002110 Ankyrin repeat [PF00023] (37-63)
  IPR036770 Ankyrin repeat-containing domain superfamily [G3DSA:1.25.40.20] (1-129)
  IPR036770 Ankyrin repeat-containing domain superfamily [SSF48403] (10-92)

Foldseek 3Di:
DPPLVVVLLVCLVVVPLPVNVVSLVVPDDCCPPQNPSLLSNLLQLNLVSNLSSVVSPHDQQGADPVRDGSLLSNLNSLPDLQDCSCVSSLVPDAQVRLQVSLVSNVVNVSVSSNVVSVVVVRHDVPPPPPPPD

Secondary structure (DSSP, 8-state):
--HHHHHHHHHHHTT-HHHHHHHHHTT--TTHHHH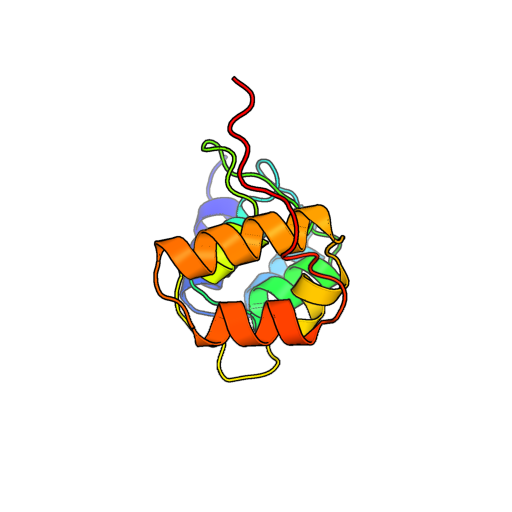HHHHHHHHTT-HHHHHHHHHTT--TTPBPTTS-BHHHHHHHH--S-SSSTTHHHHHH--HHHHHHHHHHHHHTT-HHHHHHHHHTS---TT-------

Radius of gyration: 15.13 Å; chains: 1; bounding box: 31×33×45 Å

Organism: NCBI:txid405034